Protein AF-A0A226ED89-F1 (afdb_monomer_lite)

pLDDT: mean 77.25, std 17.05, range [31.61, 92.38]

Structure (mmCIF, N/CA/C/O backbone):
data_AF-A0A226ED89-F1
#
_entry.id   AF-A0A226ED89-F1
#
loop_
_atom_site.group_PDB
_atom_site.id
_atom_site.type_symbol
_atom_site.label_atom_id
_atom_site.label_alt_id
_atom_site.label_comp_id
_atom_site.label_asym_id
_atom_site.label_entity_id
_atom_site.label_seq_id
_atom_site.pdbx_PDB_ins_code
_atom_site.Cartn_x
_atom_site.Cartn_y
_atom_site.Cartn_z
_atom_site.occupancy
_atom_site.B_iso_or_equiv
_atom_site.auth_seq_id
_atom_site.auth_comp_id
_atom_site.auth_asym_id
_atom_site.auth_atom_id
_atom_site.pdbx_PDB_model_num
ATOM 1 N N . MET A 1 1 ? -22.665 -5.737 -4.468 1.00 36.16 1 MET A N 1
ATOM 2 C CA . MET A 1 1 ? -22.745 -7.067 -3.813 1.00 36.16 1 MET A CA 1
ATOM 3 C C . MET A 1 1 ? -21.546 -8.006 -4.056 1.00 36.16 1 MET A C 1
ATOM 5 O O . MET A 1 1 ? -21.574 -9.107 -3.533 1.00 36.16 1 MET A O 1
ATOM 9 N N . LYS A 1 2 ? -20.470 -7.626 -4.778 1.00 42.25 2 LYS A N 1
ATOM 10 C CA . LYS A 1 2 ? -19.326 -8.540 -5.037 1.00 42.25 2 LYS A CA 1
ATOM 11 C C . LYS A 1 2 ? -18.119 -8.372 -4.089 1.00 42.25 2 LYS A C 1
ATOM 13 O O . LYS A 1 2 ? -17.394 -9.335 -3.891 1.00 42.25 2 LYS A O 1
ATOM 18 N N . ILE A 1 3 ? -17.932 -7.196 -3.479 1.00 47.44 3 ILE A N 1
ATOM 19 C CA . ILE A 1 3 ? -16.814 -6.908 -2.551 1.00 47.44 3 ILE A CA 1
ATOM 20 C C . ILE A 1 3 ? -17.118 -7.401 -1.126 1.00 47.44 3 ILE A C 1
ATOM 22 O O . ILE A 1 3 ? -16.250 -7.956 -0.465 1.00 47.44 3 ILE A O 1
ATOM 26 N N . LEU A 1 4 ? -18.383 -7.321 -0.701 1.00 44.03 4 LEU A N 1
ATOM 27 C CA . LEU A 1 4 ? -18.850 -7.744 0.628 1.00 44.03 4 LEU A CA 1
ATOM 28 C C . LEU A 1 4 ? -18.564 -9.230 0.926 1.00 44.03 4 LEU A C 1
ATOM 30 O O . LEU A 1 4 ? -18.101 -9.577 2.007 1.00 44.03 4 LEU A O 1
ATOM 34 N N . ALA A 1 5 ? -18.777 -10.109 -0.060 1.00 45.03 5 ALA A N 1
ATOM 35 C CA . ALA A 1 5 ? -18.456 -11.532 0.062 1.00 45.03 5 ALA A CA 1
ATOM 36 C C . ALA A 1 5 ? -16.939 -11.792 0.081 1.00 45.03 5 ALA A C 1
ATOM 38 O O . ALA A 1 5 ? -16.490 -12.755 0.700 1.00 45.03 5 ALA A O 1
ATOM 39 N N . LEU A 1 6 ? -16.152 -10.922 -0.568 1.00 47.91 6 LEU A N 1
ATOM 40 C CA . LEU A 1 6 ? -14.692 -10.985 -0.571 1.00 47.91 6 LEU A CA 1
ATOM 41 C C . LEU A 1 6 ? -14.144 -10.612 0.809 1.00 47.91 6 LEU A C 1
ATOM 43 O O . LEU A 1 6 ? -13.345 -11.359 1.348 1.00 47.91 6 LEU A O 1
ATOM 47 N N . LEU A 1 7 ? -14.629 -9.515 1.400 1.00 43.16 7 LEU A N 1
ATOM 48 C CA . LEU A 1 7 ? -14.239 -9.061 2.737 1.00 43.16 7 LEU A CA 1
ATOM 49 C C . LEU A 1 7 ? -14.565 -10.093 3.817 1.00 43.16 7 LEU A C 1
ATOM 51 O O . LEU A 1 7 ? -13.730 -10.306 4.689 1.00 43.16 7 LEU A O 1
ATOM 55 N N . LEU A 1 8 ? -15.720 -10.766 3.733 1.00 39.69 8 LEU A N 1
ATOM 56 C CA . LEU A 1 8 ? -16.132 -11.819 4.676 1.00 39.69 8 LEU A CA 1
ATOM 57 C C . LEU A 1 8 ? -15.290 -13.099 4.565 1.00 39.69 8 LEU A C 1
ATOM 59 O O . LEU A 1 8 ? -14.915 -13.679 5.579 1.00 39.69 8 LEU A O 1
ATOM 63 N N . SER A 1 9 ? -14.961 -13.539 3.347 1.00 42.97 9 SER A N 1
ATOM 64 C CA . SER A 1 9 ? -14.097 -14.718 3.151 1.00 42.97 9 SER A CA 1
ATOM 65 C C . SER A 1 9 ? -12.629 -14.426 3.469 1.00 42.97 9 SER A C 1
ATOM 67 O O . SER A 1 9 ? -11.914 -15.305 3.938 1.00 42.97 9 SER A O 1
ATOM 69 N N . ILE A 1 10 ? -12.213 -13.172 3.296 1.00 45.75 10 ILE A N 1
ATOM 70 C CA . ILE A 1 10 ? -10.940 -12.640 3.768 1.00 45.75 10 ILE A CA 1
ATOM 71 C C . ILE A 1 10 ? -10.953 -12.677 5.306 1.00 45.75 10 ILE A C 1
ATOM 73 O O . ILE A 1 10 ? -10.229 -13.470 5.897 1.00 45.75 10 ILE A O 1
ATOM 77 N N . THR A 1 11 ? -11.832 -11.939 5.986 1.00 41.12 11 THR A N 1
ATOM 78 C CA . THR A 1 11 ? -11.861 -11.884 7.467 1.00 41.12 11 THR A CA 1
ATOM 79 C C . THR A 1 11 ? -11.959 -13.251 8.155 1.00 41.12 11 THR A C 1
ATOM 81 O O . THR A 1 11 ? -11.302 -13.435 9.177 1.00 41.12 11 THR A O 1
ATOM 84 N N . LEU A 1 12 ? -12.686 -14.226 7.593 1.00 35.69 12 LEU A N 1
ATOM 85 C CA . LEU A 1 12 ? -12.766 -15.591 8.142 1.00 35.69 12 LEU A CA 1
ATOM 86 C C . LEU A 1 12 ? -11.496 -16.438 7.930 1.00 35.69 12 LEU A C 1
ATOM 88 O O . LEU A 1 12 ? -11.209 -17.294 8.763 1.00 35.69 12 LEU A O 1
ATOM 92 N N . ALA A 1 13 ? -10.718 -16.201 6.869 1.00 42.50 13 ALA A N 1
ATOM 93 C CA . ALA A 1 13 ? -9.420 -16.854 6.665 1.00 42.50 13 ALA A CA 1
ATOM 94 C C . ALA A 1 13 ? -8.288 -16.204 7.492 1.00 42.50 13 ALA A C 1
ATOM 96 O O . ALA A 1 13 ? -7.292 -16.852 7.795 1.00 42.50 13 ALA A O 1
ATOM 97 N N . PHE A 1 14 ? -8.449 -14.940 7.904 1.00 46.75 14 PHE A N 1
ATOM 98 C CA . PHE A 1 14 ? -7.408 -14.137 8.569 1.00 46.75 14 PHE A CA 1
ATOM 99 C C . PHE A 1 14 ? -7.430 -14.171 10.104 1.00 46.75 14 PHE A C 1
ATOM 101 O O . PHE A 1 14 ? -6.722 -13.393 10.739 1.00 46.75 14 PHE A O 1
ATOM 108 N N . GLY A 1 15 ? -8.193 -15.091 10.706 1.00 32.38 15 GLY A N 1
ATOM 109 C CA . GLY A 1 15 ? -8.096 -15.427 12.133 1.00 32.38 15 GLY A CA 1
ATOM 110 C C . GLY A 1 15 ? -6.835 -16.222 12.510 1.00 32.38 15 GLY A C 1
ATOM 111 O O . GLY A 1 15 ? -6.659 -16.556 13.679 1.00 32.38 15 GLY A O 1
ATOM 112 N N . GLN A 1 16 ? -5.961 -16.531 11.545 1.00 31.61 16 GLN A N 1
ATOM 113 C CA . GLN A 1 16 ? -4.644 -17.122 11.776 1.00 31.61 16 GLN A CA 1
ATOM 114 C C . GLN A 1 16 ? -3.551 -16.140 11.336 1.00 31.61 16 GLN A C 1
ATOM 116 O O . GLN A 1 16 ? -3.276 -15.958 10.152 1.00 31.61 16 GLN A O 1
ATOM 121 N N . ASP A 1 17 ? -2.951 -15.478 12.324 1.00 46.56 17 ASP A N 1
ATOM 122 C CA . ASP A 1 17 ? -1.686 -14.751 12.220 1.00 46.56 17 ASP A CA 1
ATOM 123 C C . ASP A 1 17 ? -0.638 -15.562 11.433 1.00 46.56 17 ASP A C 1
ATOM 125 O O . ASP A 1 17 ? -0.353 -16.684 11.846 1.00 46.56 17 ASP A O 1
ATOM 129 N N . THR A 1 18 ? -0.036 -15.010 10.356 1.00 42.94 18 THR A N 1
ATOM 130 C CA . THR A 1 18 ? 1.445 -14.976 10.141 1.00 42.94 18 THR A CA 1
ATOM 131 C C . THR A 1 18 ? 1.990 -14.434 8.800 1.00 42.94 18 THR A C 1
ATOM 133 O O . THR A 1 18 ? 3.191 -14.172 8.757 1.00 42.94 18 THR A O 1
ATOM 136 N N . GLU A 1 19 ? 1.220 -14.191 7.731 1.00 50.31 19 GLU A N 1
ATOM 137 C CA . GLU A 1 19 ? 1.866 -14.020 6.400 1.00 50.31 19 GLU A CA 1
ATOM 138 C C . GLU A 1 19 ? 2.252 -12.590 5.965 1.00 50.31 19 GLU A C 1
ATOM 140 O O . GLU A 1 19 ? 3.195 -12.420 5.195 1.00 50.31 19 GLU A O 1
ATOM 145 N N . TYR A 1 20 ? 1.626 -11.528 6.477 1.00 57.34 20 TYR A N 1
ATOM 146 C CA . TYR A 1 20 ? 1.922 -10.163 6.003 1.00 57.34 20 TYR A CA 1
ATOM 147 C C . TYR A 1 20 ? 3.025 -9.491 6.824 1.00 57.34 20 TYR A C 1
ATOM 149 O O . TYR A 1 20 ? 2.767 -8.611 7.649 1.00 57.34 20 TYR A O 1
ATOM 157 N N . GLN A 1 21 ? 4.267 -9.943 6.635 1.00 66.62 21 GLN A N 1
ATOM 158 C CA . GLN A 1 21 ? 5.421 -9.376 7.345 1.00 66.62 21 GLN A CA 1
ATOM 159 C C . GLN A 1 21 ? 6.131 -8.260 6.572 1.00 66.62 21 GLN A C 1
ATOM 161 O O . GLN A 1 21 ? 6.680 -7.365 7.207 1.00 66.62 21 GLN A O 1
ATOM 166 N N . SER A 1 22 ? 6.105 -8.295 5.236 1.00 80.38 22 SER A N 1
ATOM 167 C CA . SER A 1 22 ? 6.875 -7.393 4.369 1.00 80.38 22 SER A CA 1
ATOM 168 C C . SER A 1 22 ? 6.137 -7.146 3.051 1.00 80.38 22 SER A C 1
ATOM 170 O O . SER A 1 22 ? 5.624 -8.082 2.432 1.00 80.38 22 SER A O 1
ATOM 172 N N . LEU A 1 23 ? 6.099 -5.891 2.608 1.00 83.50 23 LEU A N 1
ATOM 173 C CA . LEU A 1 23 ? 5.546 -5.488 1.316 1.00 83.50 23 LEU A CA 1
ATOM 174 C C . LEU A 1 23 ? 6.344 -6.080 0.149 1.00 83.50 23 LEU A C 1
ATOM 176 O O . LEU A 1 23 ? 5.753 -6.496 -0.847 1.00 83.50 23 LEU A O 1
ATOM 180 N N . ALA A 1 24 ? 7.668 -6.165 0.277 1.00 85.12 24 ALA A N 1
ATOM 181 C CA . ALA A 1 24 ? 8.554 -6.744 -0.726 1.00 85.12 24 ALA A CA 1
ATOM 182 C C . ALA A 1 24 ? 8.302 -8.239 -0.926 1.00 85.12 24 ALA A C 1
ATOM 184 O O . ALA A 1 24 ? 8.179 -8.692 -2.065 1.00 85.12 24 ALA A O 1
ATOM 185 N N . ALA A 1 25 ? 8.181 -8.997 0.169 1.00 84.31 25 ALA A N 1
ATOM 186 C CA . ALA A 1 25 ? 7.840 -10.417 0.108 1.00 84.31 25 ALA A CA 1
ATOM 187 C C . ALA A 1 25 ? 6.497 -10.617 -0.606 1.00 84.31 25 ALA A C 1
ATOM 189 O O . ALA A 1 25 ? 6.417 -11.349 -1.587 1.00 84.31 25 ALA A O 1
ATOM 190 N N . CYS A 1 26 ? 5.483 -9.849 -0.209 1.00 83.19 26 CYS A N 1
ATOM 191 C CA . CYS A 1 26 ? 4.159 -9.958 -0.810 1.00 83.19 26 CYS A CA 1
ATOM 192 C C . CYS A 1 26 ? 4.140 -9.529 -2.285 1.00 83.19 26 CYS A C 1
ATOM 194 O O . CYS A 1 26 ? 3.424 -10.118 -3.089 1.00 83.19 26 CYS A O 1
ATOM 196 N N . THR A 1 27 ? 4.935 -8.526 -2.666 1.00 86.88 27 THR A N 1
ATOM 197 C CA . THR A 1 27 ? 5.083 -8.108 -4.069 1.00 86.88 27 THR A CA 1
ATOM 198 C C . THR A 1 27 ? 5.721 -9.218 -4.903 1.00 86.88 27 THR A C 1
ATOM 200 O O . THR A 1 27 ? 5.246 -9.503 -6.001 1.00 86.88 27 THR A O 1
ATOM 203 N N . ARG A 1 28 ? 6.752 -9.889 -4.374 1.00 86.31 28 ARG A N 1
ATOM 204 C CA . ARG A 1 28 ? 7.384 -11.044 -5.026 1.00 86.31 28 ARG A CA 1
ATOM 205 C C . ARG A 1 28 ? 6.396 -12.194 -5.222 1.00 86.31 28 ARG A C 1
ATOM 207 O O . ARG A 1 28 ? 6.366 -12.780 -6.301 1.00 86.31 28 ARG A O 1
ATOM 214 N N . ASP A 1 29 ? 5.562 -12.472 -4.225 1.00 88.00 29 ASP A N 1
ATOM 215 C CA . ASP A 1 29 ? 4.554 -13.531 -4.316 1.00 88.00 29 ASP A CA 1
ATOM 216 C C . ASP A 1 29 ? 3.502 -13.226 -5.390 1.00 88.00 29 ASP A C 1
ATOM 218 O O . ASP A 1 29 ? 3.130 -14.111 -6.158 1.00 88.00 29 ASP A O 1
ATOM 222 N N . LEU A 1 30 ? 3.070 -11.964 -5.512 1.00 85.62 30 LEU A N 1
ATOM 223 C CA . LEU A 1 30 ? 2.160 -11.540 -6.584 1.00 85.62 30 LEU A CA 1
ATOM 224 C C . LEU A 1 30 ? 2.772 -11.756 -7.973 1.00 85.62 30 LEU A C 1
ATOM 226 O O . LEU A 1 30 ? 2.079 -12.233 -8.870 1.00 85.62 30 LEU A O 1
ATOM 230 N N . VAL A 1 31 ? 4.067 -11.469 -8.140 1.00 89.25 31 VAL A N 1
ATOM 231 C CA . VAL A 1 31 ? 4.786 -11.749 -9.394 1.00 89.25 31 VAL A CA 1
ATOM 232 C C . VAL A 1 31 ? 4.837 -13.249 -9.678 1.00 89.25 31 VAL A C 1
ATOM 234 O O . VAL A 1 31 ? 4.645 -13.649 -10.824 1.00 89.25 31 VAL A O 1
ATOM 237 N N . GLY A 1 32 ? 5.052 -14.085 -8.660 1.00 89.38 32 GLY A N 1
ATOM 238 C CA . GLY A 1 32 ? 5.022 -15.542 -8.810 1.00 89.38 32 GLY A CA 1
ATOM 239 C C . GLY A 1 32 ? 3.640 -16.090 -9.187 1.00 89.38 32 GLY A C 1
ATOM 240 O O . GLY A 1 32 ? 3.550 -17.019 -9.985 1.00 89.38 32 GLY A O 1
ATOM 241 N N . GLU A 1 33 ? 2.569 -15.507 -8.642 1.00 89.38 33 GLU A N 1
ATOM 242 C CA . GLU A 1 33 ? 1.184 -15.959 -8.841 1.00 89.38 33 GLU A CA 1
ATOM 243 C C . GLU A 1 33 ? 0.584 -15.480 -10.176 1.00 89.38 33 GLU A C 1
ATOM 245 O O . GLU A 1 33 ? -0.070 -16.258 -10.869 1.00 89.38 33 GLU A O 1
ATOM 250 N N . TYR A 1 34 ? 0.810 -14.215 -10.548 1.00 88.12 34 TYR A N 1
ATOM 251 C CA . TYR A 1 34 ? 0.162 -13.568 -11.701 1.00 88.12 34 TYR A CA 1
ATOM 252 C C . TYR A 1 34 ? 1.122 -13.245 -12.854 1.00 88.12 34 TYR A C 1
ATOM 254 O O . TYR A 1 34 ? 0.687 -12.833 -13.926 1.00 88.12 34 TYR A O 1
ATOM 262 N N . GLY A 1 35 ? 2.429 -13.428 -12.666 1.00 91.38 35 GLY A N 1
ATOM 263 C CA . GLY A 1 35 ? 3.446 -13.042 -13.638 1.00 91.38 35 GLY A CA 1
ATOM 264 C C . GLY A 1 35 ? 3.798 -11.553 -13.587 1.00 91.38 35 GLY A C 1
ATOM 265 O O . GLY A 1 35 ? 3.049 -10.703 -13.096 1.00 91.38 35 GLY A O 1
ATOM 266 N N . GLU A 1 36 ? 4.976 -11.223 -14.117 1.00 92.12 36 GLU A N 1
ATOM 267 C CA . GLU A 1 36 ? 5.554 -9.878 -14.028 1.00 92.12 36 GLU A CA 1
ATOM 268 C C . GLU A 1 36 ? 4.714 -8.822 -14.757 1.00 92.12 36 GLU A C 1
ATOM 270 O O . GLU A 1 36 ? 4.430 -7.760 -14.204 1.00 92.12 36 GLU A O 1
ATOM 275 N N . ARG A 1 37 ? 4.269 -9.137 -15.980 1.00 92.00 37 ARG A N 1
ATOM 276 C CA . ARG A 1 37 ? 3.513 -8.222 -16.847 1.00 92.00 37 ARG A CA 1
ATOM 277 C C . ARG A 1 37 ? 2.190 -7.778 -16.222 1.00 92.00 37 ARG A C 1
ATOM 279 O O . ARG A 1 37 ? 1.861 -6.594 -16.250 1.00 92.00 37 ARG A O 1
ATOM 286 N N . ASP A 1 38 ? 1.422 -8.720 -15.691 1.00 92.38 38 ASP A N 1
ATOM 287 C CA . ASP A 1 38 ? 0.117 -8.407 -15.110 1.00 92.38 38 ASP A CA 1
ATOM 288 C C . ASP A 1 38 ? 0.285 -7.717 -13.755 1.00 92.38 38 ASP A C 1
ATOM 290 O O . ASP A 1 38 ? -0.470 -6.798 -13.430 1.00 92.38 38 ASP A O 1
ATOM 294 N N . SER A 1 39 ? 1.339 -8.073 -13.013 1.00 90.81 39 SER A N 1
ATOM 295 C CA . SER A 1 39 ? 1.693 -7.401 -11.765 1.00 90.81 39 SER A CA 1
ATOM 296 C C . SER A 1 39 ? 2.061 -5.940 -11.964 1.00 90.81 39 SER A C 1
ATOM 298 O O . SER A 1 39 ? 1.458 -5.083 -11.314 1.00 90.81 39 SER A O 1
ATOM 300 N N . ILE A 1 40 ? 2.971 -5.623 -12.893 1.00 92.12 40 ILE A N 1
ATOM 301 C CA . ILE A 1 40 ? 3.369 -4.226 -13.121 1.00 92.12 40 ILE A CA 1
ATOM 302 C C . ILE A 1 40 ? 2.182 -3.382 -13.565 1.00 92.12 40 ILE A C 1
ATOM 304 O O . ILE A 1 40 ? 2.011 -2.261 -13.086 1.00 92.12 40 ILE A O 1
ATOM 308 N N . LYS A 1 41 ? 1.296 -3.954 -14.387 1.00 91.94 41 LYS A N 1
ATOM 309 C CA . LYS A 1 41 ? 0.073 -3.284 -14.819 1.00 91.94 41 LYS A CA 1
ATOM 310 C C . LYS A 1 41 ? -0.805 -2.895 -13.629 1.00 91.94 41 LYS A C 1
ATOM 312 O O . LYS A 1 41 ? -1.291 -1.769 -13.574 1.00 91.94 41 LYS A O 1
ATOM 317 N N . VAL A 1 42 ? -0.997 -3.788 -12.653 1.00 90.44 42 VAL A N 1
ATOM 318 C CA . VAL A 1 42 ? -1.782 -3.473 -11.446 1.00 90.44 42 VAL A CA 1
ATOM 319 C C . VAL A 1 42 ? -1.134 -2.362 -10.625 1.00 90.44 42 VAL A C 1
ATOM 321 O O . VAL A 1 42 ? -1.843 -1.470 -10.164 1.00 90.44 42 VAL A O 1
ATOM 324 N N . PHE A 1 43 ? 0.188 -2.358 -10.466 1.00 90.06 43 PHE A N 1
ATOM 325 C CA . PHE A 1 43 ? 0.865 -1.284 -9.737 1.00 90.06 43 PHE A CA 1
ATOM 326 C C . PHE A 1 43 ? 0.788 0.066 -10.469 1.00 90.06 43 PHE A C 1
ATOM 328 O O . PHE A 1 43 ? 0.532 1.082 -9.825 1.00 90.06 43 PHE A O 1
ATOM 335 N N . GLN A 1 44 ? 0.931 0.086 -11.797 1.00 90.44 44 GLN A N 1
ATOM 336 C CA . GLN A 1 44 ? 0.897 1.308 -12.613 1.00 90.44 44 GLN A CA 1
ATOM 337 C C . GLN A 1 44 ? -0.515 1.887 -12.784 1.00 90.44 44 GLN A C 1
ATOM 339 O O . GLN A 1 44 ? -0.731 3.087 -12.621 1.00 90.44 44 GLN A O 1
ATOM 344 N N . GLU A 1 45 ? -1.497 1.046 -13.102 1.00 90.69 45 GLU A N 1
ATOM 345 C CA . GLU A 1 45 ? -2.846 1.479 -13.487 1.00 90.69 45 GLU A CA 1
ATOM 346 C C . GLU A 1 45 ? -3.875 1.296 -12.355 1.00 90.69 45 GLU A C 1
ATOM 348 O O . GLU A 1 45 ? -4.994 1.813 -12.419 1.00 90.69 45 GLU A O 1
ATOM 353 N N . GLY A 1 46 ? -3.531 0.546 -11.304 1.00 85.25 46 GLY A N 1
ATOM 354 C CA . GLY A 1 46 ? -4.470 0.133 -10.261 1.00 85.25 46 GLY A CA 1
ATOM 355 C C . GLY A 1 46 ? -4.885 1.244 -9.303 1.00 85.25 46 GLY A C 1
ATOM 356 O O . GLY A 1 46 ? -5.898 1.086 -8.616 1.00 85.25 46 GLY A O 1
ATOM 357 N N . LYS A 1 47 ? -4.151 2.367 -9.280 1.00 88.31 47 LYS A N 1
ATOM 358 C CA . LYS A 1 47 ? -4.394 3.523 -8.398 1.00 88.31 47 LYS A CA 1
ATOM 359 C C . LYS A 1 47 ? -4.552 3.105 -6.932 1.00 88.31 47 LYS A C 1
ATOM 361 O O . LYS A 1 47 ? -5.548 3.421 -6.282 1.00 88.31 47 LYS A O 1
ATOM 366 N N . ILE A 1 48 ? -3.594 2.318 -6.443 1.00 90.44 48 ILE A N 1
ATOM 367 C CA . ILE A 1 48 ? -3.673 1.636 -5.145 1.00 90.44 48 ILE A CA 1
ATOM 368 C C . ILE A 1 48 ? -3.927 2.638 -4.016 1.00 90.44 48 ILE A C 1
ATOM 370 O O . ILE A 1 48 ? -4.851 2.433 -3.234 1.00 90.44 48 ILE A O 1
ATOM 374 N N . GLU A 1 49 ? -3.173 3.740 -3.967 1.00 90.56 49 GLU A N 1
ATOM 375 C CA . GLU A 1 49 ? -3.324 4.754 -2.918 1.00 90.56 49 GLU A CA 1
ATOM 376 C C . GLU A 1 49 ? -4.726 5.386 -2.888 1.00 90.56 49 GLU A C 1
ATOM 378 O O . GLU A 1 49 ? -5.317 5.515 -1.816 1.00 90.56 49 GLU A O 1
ATOM 383 N N . GLU A 1 50 ? -5.296 5.722 -4.052 1.00 91.00 50 GLU A N 1
ATOM 384 C CA . GLU A 1 50 ? -6.635 6.327 -4.152 1.00 91.00 50 GLU A CA 1
ATOM 385 C C . GLU A 1 50 ? -7.734 5.405 -3.595 1.00 91.00 50 GLU A C 1
ATOM 387 O O . GLU A 1 50 ? -8.790 5.874 -3.174 1.00 91.00 50 GLU A O 1
ATOM 392 N N . ARG A 1 51 ? -7.490 4.089 -3.567 1.00 89.31 51 A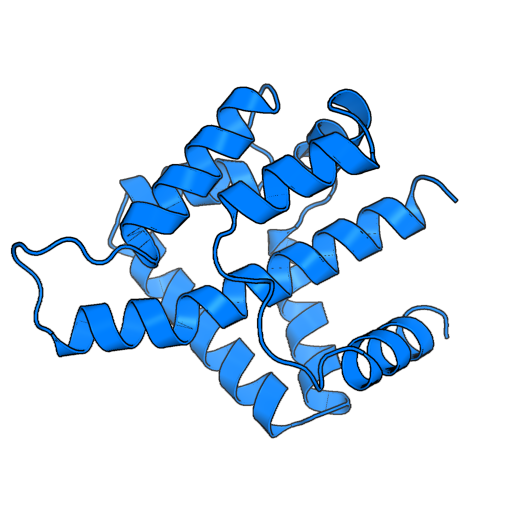RG A N 1
ATOM 393 C CA . ARG A 1 51 ? -8.437 3.081 -3.071 1.00 89.31 51 ARG A CA 1
ATOM 394 C C . ARG A 1 51 ? -8.327 2.826 -1.568 1.00 89.31 51 ARG A C 1
ATOM 396 O O . ARG A 1 51 ? -9.246 2.233 -1.003 1.00 89.31 51 ARG A O 1
ATOM 403 N N . ILE A 1 52 ? -7.245 3.264 -0.915 1.00 90.19 52 ILE A N 1
ATOM 404 C CA . ILE A 1 52 ? -7.021 3.031 0.521 1.00 90.19 52 ILE A CA 1
ATOM 405 C C . ILE A 1 52 ? -8.141 3.639 1.386 1.00 90.19 52 ILE A C 1
ATOM 407 O O . ILE A 1 52 ? -8.660 2.912 2.234 1.00 90.19 52 ILE A O 1
ATOM 411 N N . PRO A 1 53 ? -8.590 4.897 1.184 1.00 91.75 53 PRO A N 1
ATOM 412 C CA . PRO A 1 53 ? -9.672 5.469 1.989 1.00 91.75 53 PRO A CA 1
ATOM 413 C C . PRO A 1 53 ? -10.982 4.680 1.892 1.00 91.75 53 PRO A C 1
ATOM 415 O O . PRO A 1 53 ? -11.576 4.361 2.917 1.00 91.75 53 PRO A O 1
ATOM 418 N N . SER A 1 54 ? -11.396 4.289 0.682 1.00 89.62 54 SER A N 1
ATOM 419 C CA . SER A 1 54 ? -12.613 3.488 0.498 1.00 89.62 54 SER A CA 1
ATOM 420 C C . SER A 1 54 ? -12.512 2.119 1.171 1.00 89.62 54 SER A C 1
ATOM 422 O O . SER A 1 54 ? -13.476 1.668 1.780 1.00 89.62 54 SER A O 1
ATOM 424 N N . TYR A 1 55 ? -11.341 1.478 1.119 1.00 88.25 55 TYR A N 1
ATOM 425 C CA . TYR A 1 55 ? -11.103 0.227 1.838 1.00 88.25 55 TYR A CA 1
ATOM 426 C C . TYR A 1 55 ? -11.201 0.404 3.365 1.00 88.25 55 TYR A C 1
ATOM 428 O O . TYR A 1 55 ? -11.791 -0.430 4.049 1.00 88.25 55 TYR A O 1
ATOM 436 N N . ILE A 1 56 ? -10.660 1.498 3.907 1.00 87.44 56 ILE A N 1
ATOM 437 C CA . ILE A 1 56 ? -10.752 1.821 5.340 1.00 87.44 56 ILE A CA 1
ATOM 438 C C . ILE A 1 56 ? -12.209 2.049 5.763 1.00 87.44 56 ILE A C 1
ATOM 440 O O . ILE A 1 56 ? -12.615 1.557 6.817 1.00 87.44 56 ILE A O 1
ATOM 444 N N . ASP A 1 57 ? -13.001 2.748 4.949 1.00 89.31 57 ASP A N 1
ATOM 445 C CA . ASP A 1 57 ? -14.427 2.953 5.220 1.00 89.31 57 ASP A CA 1
ATOM 446 C C . ASP A 1 57 ? -15.186 1.615 5.228 1.00 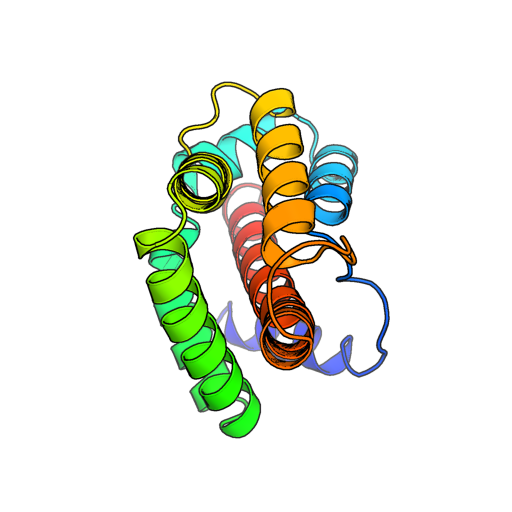89.31 57 ASP A C 1
ATOM 448 O O . ASP A 1 57 ? -15.961 1.342 6.145 1.00 89.31 57 ASP A O 1
ATOM 452 N N . GLU A 1 58 ? -14.924 0.733 4.259 1.00 85.38 58 GLU A N 1
ATOM 453 C CA . GLU A 1 58 ? -15.508 -0.616 4.224 1.00 85.38 58 GLU A CA 1
ATOM 454 C C . GLU A 1 58 ? -15.124 -1.460 5.450 1.00 85.38 58 GLU A C 1
ATOM 456 O O . GLU A 1 58 ? -15.984 -2.138 6.033 1.00 85.38 58 GLU A O 1
ATOM 461 N N . LEU A 1 59 ? -13.856 -1.394 5.876 1.00 82.81 59 LEU A N 1
ATOM 462 C CA . LEU A 1 59 ? -13.407 -2.017 7.120 1.00 82.81 59 LEU A CA 1
ATOM 463 C C . LEU A 1 59 ? -14.179 -1.465 8.313 1.00 82.81 59 LEU A C 1
ATOM 465 O O . LEU A 1 59 ? -14.658 -2.255 9.113 1.00 82.81 59 LEU A O 1
ATOM 469 N N . TYR A 1 60 ? -14.355 -0.148 8.416 1.00 84.06 60 TYR A N 1
ATOM 470 C CA . TYR A 1 60 ? -15.085 0.475 9.521 1.00 84.06 60 TYR A CA 1
ATOM 471 C C . TYR A 1 60 ? -16.531 -0.029 9.624 1.00 84.06 60 TYR A C 1
ATOM 473 O O . TYR A 1 60 ? -17.002 -0.327 10.723 1.00 84.06 60 TYR A O 1
ATOM 481 N N . TYR A 1 61 ? -17.226 -0.175 8.492 1.00 86.62 61 TYR A N 1
ATOM 482 C CA . TYR A 1 61 ? -18.594 -0.707 8.472 1.00 86.62 61 TYR A CA 1
ATOM 483 C C . TYR A 1 61 ? -18.678 -2.187 8.867 1.00 86.62 61 TYR A C 1
ATOM 485 O O . TYR A 1 61 ? -19.707 -2.619 9.384 1.00 86.62 61 TYR A O 1
ATOM 493 N N . THR A 1 62 ? -17.617 -2.961 8.631 1.00 84.12 62 THR A N 1
ATOM 494 C CA . THR A 1 62 ? -17.584 -4.406 8.916 1.00 84.12 62 THR A CA 1
ATOM 495 C C . THR A 1 62 ? -17.048 -4.702 10.321 1.00 84.12 62 THR A C 1
ATOM 497 O O . THR A 1 62 ? -17.574 -5.552 11.035 1.00 84.12 62 THR A O 1
ATOM 500 N N . ASN A 1 63 ? -16.002 -3.987 10.725 1.00 83.56 63 ASN A N 1
ATOM 501 C CA . ASN A 1 63 ? -15.308 -4.069 12.000 1.00 83.56 63 ASN A CA 1
ATOM 502 C C . ASN A 1 63 ? -14.792 -2.672 12.376 1.00 83.56 63 ASN A C 1
ATOM 504 O O . ASN A 1 63 ? -13.710 -2.245 11.965 1.00 83.56 63 ASN A O 1
ATOM 508 N N . LYS A 1 64 ? -15.572 -1.972 13.204 1.00 84.25 64 LYS A N 1
ATOM 509 C CA . LYS A 1 64 ? -15.289 -0.594 13.619 1.00 84.25 64 LYS A CA 1
ATOM 510 C C . LYS A 1 64 ? -13.875 -0.416 14.180 1.00 84.25 64 LYS A C 1
ATOM 512 O O . LYS A 1 64 ? -13.184 0.513 13.776 1.00 84.25 64 LYS A O 1
ATOM 517 N N . THR A 1 65 ? -13.439 -1.303 15.074 1.00 84.19 65 THR A N 1
ATOM 518 C CA . THR A 1 65 ? -12.118 -1.209 15.714 1.00 84.19 65 THR A CA 1
ATOM 519 C C . THR A 1 65 ? -10.992 -1.349 14.692 1.00 84.19 65 THR A C 1
ATOM 521 O O . THR A 1 65 ? -10.087 -0.520 14.663 1.00 84.19 65 THR A O 1
ATOM 524 N N . GLU A 1 66 ? -11.060 -2.346 13.805 1.00 81.50 66 GLU A N 1
ATOM 525 C CA . GLU A 1 66 ? -10.039 -2.531 12.764 1.00 81.50 66 GLU A CA 1
ATOM 526 C C . GLU A 1 66 ? -10.019 -1.357 11.770 1.00 81.50 66 GLU A C 1
ATOM 528 O O . GLU A 1 66 ? -8.940 -0.914 11.365 1.00 81.50 66 GLU A O 1
ATOM 533 N N . GLY A 1 67 ? -11.190 -0.809 11.427 1.00 83.31 67 GLY A N 1
ATOM 534 C CA . GLY A 1 67 ? -11.310 0.394 10.603 1.00 83.31 67 GLY A CA 1
ATOM 535 C C . GLY A 1 67 ? -10.679 1.631 11.252 1.00 83.31 67 GLY A C 1
ATOM 536 O O . GLY A 1 67 ? -9.893 2.322 10.605 1.00 83.31 67 GLY A O 1
ATOM 537 N N . GLU A 1 68 ? -10.958 1.894 12.533 1.00 88.25 68 GLU A N 1
ATOM 538 C CA . GLU A 1 68 ? -10.371 3.020 13.281 1.00 88.25 68 GLU A CA 1
ATOM 539 C C . GLU A 1 68 ? -8.848 2.897 13.396 1.00 88.25 68 GLU A C 1
ATOM 541 O O . GLU A 1 68 ? -8.127 3.854 13.107 1.00 88.25 68 GLU A O 1
ATOM 546 N N . GLU A 1 69 ? -8.345 1.708 13.732 1.00 85.12 69 GLU A N 1
ATOM 547 C CA . GLU A 1 69 ? -6.906 1.455 13.826 1.00 85.12 69 GLU A CA 1
ATOM 548 C C . GLU A 1 69 ? -6.198 1.604 12.473 1.00 85.12 69 GLU A C 1
ATOM 550 O O . GLU A 1 69 ? -5.092 2.141 12.410 1.00 85.12 69 GLU A O 1
ATOM 555 N N . THR A 1 70 ? -6.819 1.146 11.381 1.00 84.75 70 THR A N 1
ATOM 556 C CA . THR A 1 70 ? -6.245 1.267 10.029 1.00 84.75 70 THR A CA 1
ATOM 557 C C . THR A 1 70 ? -6.287 2.714 9.539 1.00 84.75 70 THR A C 1
ATOM 559 O O . THR A 1 70 ? -5.322 3.186 8.939 1.00 84.75 70 THR A O 1
ATOM 562 N N . LYS A 1 71 ? -7.359 3.455 9.849 1.00 89.19 71 LYS A N 1
ATOM 563 C CA . LYS A 1 71 ? -7.457 4.895 9.577 1.00 89.19 71 LYS A CA 1
ATOM 564 C C . LYS A 1 71 ? -6.362 5.676 10.290 1.00 89.19 71 LYS A C 1
ATOM 566 O O . LYS A 1 71 ? -5.710 6.512 9.664 1.00 89.19 71 LYS A O 1
ATOM 571 N N . GLN A 1 72 ? -6.157 5.391 11.578 1.00 88.06 72 GLN A N 1
ATOM 572 C CA . GLN A 1 72 ? -5.080 5.992 12.353 1.00 88.06 72 GLN A CA 1
ATOM 573 C C . GLN A 1 72 ? -3.728 5.678 11.710 1.00 88.06 72 GLN A C 1
ATOM 575 O O . GLN A 1 72 ? -3.021 6.617 11.360 1.00 88.06 72 GLN A O 1
ATOM 580 N N . ALA A 1 73 ? -3.432 4.395 11.461 1.00 86.44 73 ALA A N 1
ATOM 581 C CA . ALA A 1 73 ? -2.190 3.943 10.828 1.00 86.44 73 ALA A CA 1
ATOM 582 C C . ALA A 1 73 ? -1.909 4.657 9.496 1.00 86.44 73 ALA A C 1
ATOM 584 O O . ALA A 1 73 ? -0.775 5.032 9.209 1.00 86.44 73 ALA A O 1
ATOM 585 N N . TYR A 1 74 ? -2.943 4.854 8.674 1.00 89.94 74 TYR A N 1
ATOM 586 C CA . TYR A 1 74 ? -2.793 5.493 7.371 1.00 89.94 74 TYR A CA 1
ATOM 587 C C . TYR A 1 74 ? -2.541 6.997 7.481 1.00 89.94 74 TYR A C 1
ATOM 589 O O . TYR A 1 74 ? -1.656 7.516 6.806 1.00 89.94 74 TYR A O 1
ATOM 597 N N . SER A 1 75 ? -3.261 7.704 8.358 1.00 90.00 75 SER A N 1
ATOM 598 C CA . SER A 1 75 ? -2.986 9.124 8.628 1.00 90.00 75 SER A CA 1
ATOM 599 C C . SER A 1 75 ? -1.559 9.330 9.137 1.00 90.00 75 SER A C 1
ATOM 601 O O . SER A 1 75 ? -0.882 10.288 8.776 1.00 90.00 75 SER A O 1
ATOM 603 N N . GLU A 1 76 ? -1.125 8.419 9.990 1.00 85.94 76 GLU A N 1
ATOM 604 C CA . GLU A 1 76 ? 0.195 8.369 10.588 1.00 85.94 76 GLU A CA 1
ATOM 605 C C . GLU A 1 76 ? 1.296 8.133 9.540 1.00 85.94 76 GLU A C 1
ATOM 607 O O . GLU A 1 76 ? 2.260 8.895 9.483 1.00 85.94 76 GLU A O 1
ATOM 612 N N . LEU A 1 77 ? 1.098 7.181 8.623 1.00 87.25 77 LEU A N 1
ATOM 613 C CA . LEU A 1 77 ? 1.963 6.983 7.457 1.00 87.25 77 LEU A CA 1
ATOM 614 C C . LEU A 1 77 ? 2.096 8.257 6.607 1.00 87.25 77 LEU A C 1
ATOM 616 O O . LEU A 1 77 ? 3.203 8.622 6.226 1.00 87.25 77 LEU A O 1
ATOM 620 N N . GLN A 1 78 ? 0.992 8.945 6.300 1.00 89.38 78 GLN A N 1
ATOM 621 C CA . GLN A 1 78 ? 1.026 10.151 5.457 1.00 89.38 78 GLN A CA 1
ATOM 622 C C . GLN A 1 78 ? 1.872 11.277 6.078 1.00 89.38 78 GLN A C 1
ATOM 624 O O . GLN A 1 78 ? 2.575 11.998 5.361 1.00 89.38 78 GLN A O 1
ATOM 629 N N . ASN A 1 79 ? 1.861 11.395 7.408 1.00 85.94 79 ASN A N 1
ATOM 630 C CA . ASN A 1 79 ? 2.733 12.327 8.121 1.00 85.94 79 ASN A CA 1
ATOM 631 C C . ASN A 1 79 ? 4.210 11.940 7.952 1.00 85.94 79 ASN A C 1
ATOM 633 O O . ASN A 1 79 ? 5.021 12.786 7.578 1.00 85.94 79 ASN A O 1
ATOM 637 N N . GLU A 1 80 ? 4.552 10.662 8.130 1.00 82.12 80 GLU A N 1
ATOM 638 C CA . GLU A 1 80 ? 5.928 10.178 7.953 1.00 82.12 80 GLU A CA 1
ATOM 639 C C . GLU A 1 80 ? 6.434 10.360 6.519 1.00 82.12 80 GLU A C 1
ATOM 641 O O . GLU A 1 80 ? 7.547 10.838 6.305 1.00 82.12 80 GLU A O 1
ATOM 646 N N . LEU A 1 81 ? 5.600 10.085 5.514 1.00 86.94 81 LEU A N 1
ATOM 647 C CA . LEU A 1 81 ? 5.943 10.329 4.108 1.00 86.94 81 LEU A CA 1
ATOM 648 C C . LEU A 1 81 ? 6.145 11.823 3.802 1.00 86.94 81 LEU A C 1
ATOM 650 O O . LEU A 1 81 ? 6.836 12.175 2.847 1.00 86.94 81 LEU A O 1
ATOM 654 N N . THR A 1 82 ? 5.575 12.726 4.600 1.00 85.50 82 THR A N 1
ATOM 655 C CA . THR A 1 82 ? 5.840 14.167 4.467 1.00 85.50 82 THR A CA 1
ATOM 656 C C . THR A 1 82 ? 7.226 14.531 5.006 1.00 85.50 82 THR A C 1
ATOM 658 O O . THR A 1 82 ? 7.889 15.417 4.464 1.00 85.50 82 THR A O 1
ATOM 661 N N . MET A 1 83 ? 7.685 13.833 6.047 1.00 81.94 83 MET A N 1
ATOM 662 C CA . MET A 1 83 ? 8.952 14.110 6.730 1.00 81.94 83 MET A CA 1
ATOM 663 C C . MET A 1 83 ? 10.140 13.348 6.125 1.00 81.94 83 MET A C 1
ATOM 665 O O . MET A 1 83 ? 11.264 13.853 6.135 1.00 81.94 83 MET A O 1
ATOM 669 N N . ASN A 1 84 ? 9.903 12.171 5.543 1.00 82.88 84 ASN A N 1
ATOM 670 C CA . ASN A 1 84 ? 10.924 11.312 4.955 1.00 82.88 84 ASN A CA 1
ATOM 671 C C . ASN A 1 84 ? 10.800 11.274 3.423 1.00 82.88 84 ASN A C 1
ATOM 673 O O . ASN A 1 84 ? 10.000 10.531 2.849 1.00 82.88 84 ASN A O 1
ATOM 677 N N . LYS A 1 85 ? 11.647 12.064 2.748 1.00 87.19 85 LYS A N 1
ATOM 678 C CA . LYS A 1 85 ? 11.688 12.141 1.276 1.00 87.19 85 LYS A CA 1
ATOM 679 C C . LYS A 1 85 ? 11.966 10.791 0.619 1.00 87.19 85 LYS A C 1
ATOM 681 O O . LYS A 1 85 ? 11.462 10.544 -0.475 1.00 87.19 85 LYS A O 1
ATOM 686 N N . GLU A 1 86 ? 12.762 9.944 1.261 1.00 87.12 86 GLU A N 1
ATOM 687 C CA . GLU A 1 86 ? 13.133 8.645 0.717 1.00 87.12 86 GLU A CA 1
ATOM 688 C C . GLU A 1 86 ? 11.962 7.662 0.773 1.00 87.12 86 GLU A C 1
ATOM 690 O O . GLU A 1 86 ? 11.590 7.084 -0.250 1.00 87.12 86 GLU A O 1
ATOM 695 N N . ALA A 1 87 ? 11.310 7.561 1.934 1.00 86.75 87 ALA A N 1
ATOM 696 C CA . ALA A 1 87 ? 10.105 6.753 2.092 1.00 86.75 87 ALA A CA 1
ATOM 697 C C . ALA A 1 87 ? 8.995 7.240 1.149 1.00 86.75 87 ALA A C 1
ATOM 699 O O . ALA A 1 87 ? 8.323 6.436 0.509 1.00 86.75 87 ALA A O 1
ATOM 700 N N . LYS A 1 88 ? 8.854 8.560 0.972 1.00 90.81 88 LYS A N 1
ATOM 701 C CA . LYS A 1 88 ? 7.916 9.136 0.002 1.00 90.81 88 LYS A CA 1
ATOM 702 C C . LYS A 1 88 ? 8.210 8.718 -1.436 1.00 90.81 88 LYS A C 1
ATOM 704 O O . LYS A 1 88 ? 7.280 8.420 -2.181 1.00 90.81 88 LYS A O 1
ATOM 709 N N . ALA A 1 89 ? 9.476 8.728 -1.847 1.00 90.69 89 ALA A N 1
ATOM 710 C CA . ALA A 1 89 ? 9.857 8.327 -3.197 1.00 90.69 89 ALA A CA 1
ATOM 711 C C . ALA A 1 89 ? 9.525 6.849 -3.449 1.00 90.69 89 ALA A C 1
ATOM 713 O O . ALA A 1 89 ? 8.949 6.517 -4.483 1.00 90.69 89 ALA A O 1
ATOM 714 N N . ALA A 1 90 ? 9.812 5.983 -2.477 1.00 90.69 90 ALA A N 1
ATOM 715 C CA . ALA A 1 90 ? 9.476 4.568 -2.558 1.00 90.69 90 ALA A CA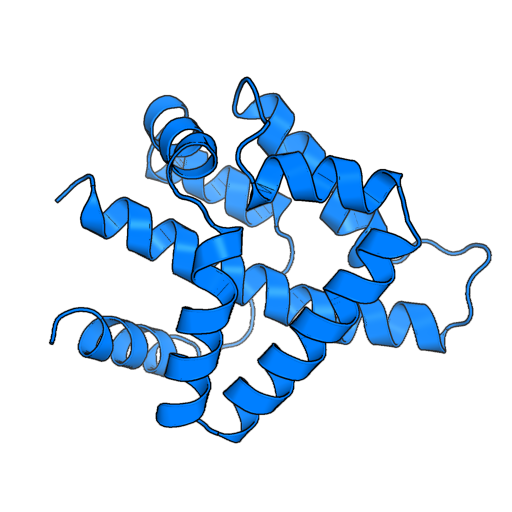 1
ATOM 716 C C . ALA A 1 90 ? 7.948 4.328 -2.539 1.00 90.69 90 ALA A C 1
ATOM 718 O O . ALA A 1 90 ? 7.427 3.539 -3.327 1.00 90.69 90 ALA A O 1
ATOM 719 N N . TRP A 1 91 ? 7.197 5.077 -1.724 1.00 91.88 91 TRP A N 1
ATOM 720 C CA . TRP A 1 91 ? 5.729 5.043 -1.705 1.00 91.88 91 TRP A CA 1
ATOM 721 C C . TRP A 1 91 ? 5.103 5.473 -3.031 1.00 91.88 91 TRP A C 1
ATOM 723 O O . TRP A 1 91 ? 4.183 4.822 -3.523 1.00 91.88 91 TRP A O 1
ATOM 733 N N . 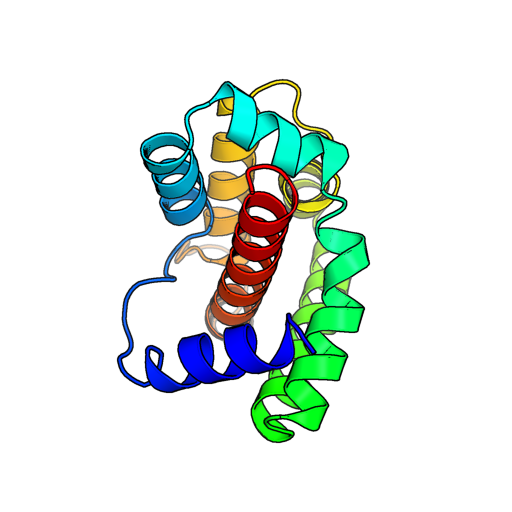ASP A 1 92 ? 5.614 6.543 -3.642 1.00 92.06 92 ASP A N 1
ATOM 734 C CA . ASP A 1 92 ? 5.144 7.013 -4.944 1.00 92.06 92 ASP A CA 1
ATOM 735 C C . ASP A 1 92 ? 5.303 5.920 -6.030 1.00 92.06 92 ASP A C 1
ATOM 737 O O . ASP A 1 92 ? 4.493 5.844 -6.954 1.00 92.06 92 ASP A O 1
ATOM 741 N N . ILE A 1 93 ? 6.310 5.049 -5.923 1.00 91.44 93 ILE A N 1
ATOM 742 C CA . ILE A 1 93 ? 6.493 3.917 -6.843 1.00 91.44 93 ILE A CA 1
ATOM 743 C C . ILE A 1 93 ? 5.452 2.826 -6.569 1.00 91.44 93 ILE A C 1
ATOM 745 O O . ILE A 1 93 ? 4.745 2.420 -7.492 1.00 91.44 93 ILE A O 1
ATOM 749 N N . VAL A 1 94 ? 5.324 2.384 -5.314 1.00 88.94 94 VAL A N 1
ATOM 750 C CA . VAL A 1 94 ? 4.495 1.216 -4.967 1.00 88.94 94 VAL A CA 1
ATOM 751 C C . VAL A 1 94 ? 2.998 1.530 -4.947 1.00 88.94 94 VAL A C 1
ATOM 753 O O . VAL A 1 94 ? 2.192 0.715 -5.378 1.00 88.94 94 VAL A O 1
ATOM 756 N N . ALA A 1 95 ? 2.590 2.699 -4.458 1.00 86.75 95 ALA A N 1
ATOM 757 C CA . ALA A 1 95 ? 1.176 3.014 -4.248 1.00 86.75 95 ALA A CA 1
ATOM 758 C C . ALA A 1 95 ? 0.582 3.933 -5.330 1.00 86.75 95 ALA A C 1
ATOM 760 O O . ALA A 1 95 ? -0.633 3.910 -5.551 1.00 86.75 95 ALA A O 1
ATOM 761 N N . ARG A 1 96 ? 1.423 4.727 -6.013 1.00 83.38 96 ARG A N 1
ATOM 762 C CA . ARG A 1 96 ? 1.004 5.675 -7.067 1.00 83.38 96 ARG A CA 1
ATOM 763 C C . ARG A 1 96 ? 1.435 5.272 -8.477 1.00 83.38 96 ARG A C 1
ATOM 765 O O . ARG A 1 96 ? 1.220 6.045 -9.406 1.00 83.38 96 ARG A O 1
ATOM 772 N N . GLY A 1 97 ? 2.034 4.093 -8.642 1.00 78.81 97 GLY A N 1
ATOM 773 C CA . GLY A 1 97 ? 2.291 3.516 -9.959 1.00 78.81 97 GLY A CA 1
ATOM 774 C C . GLY A 1 97 ? 3.383 4.205 -10.769 1.00 78.81 97 GLY A C 1
ATOM 775 O O . GLY A 1 97 ? 3.339 4.177 -11.994 1.00 78.81 97 GLY A O 1
ATOM 776 N N . LYS A 1 98 ? 4.371 4.825 -10.109 1.00 82.56 98 LYS A N 1
ATOM 777 C CA . LYS A 1 98 ? 5.507 5.468 -10.795 1.00 82.56 98 LYS A CA 1
ATOM 778 C C . LYS A 1 98 ? 6.657 4.514 -11.155 1.00 82.56 98 LYS A C 1
ATOM 780 O O . LYS A 1 98 ? 7.689 4.980 -11.624 1.00 82.56 98 LYS A O 1
ATOM 785 N N . GLY A 1 99 ? 6.523 3.212 -10.899 1.00 80.62 99 GLY A N 1
ATOM 786 C CA . GLY A 1 99 ? 7.540 2.220 -11.264 1.00 80.62 99 GLY A CA 1
ATOM 787 C C . GLY A 1 99 ? 7.526 1.906 -12.758 1.00 80.62 99 GLY A C 1
ATOM 788 O O . GLY A 1 99 ? 6.460 1.709 -13.332 1.00 80.62 99 GLY A O 1
ATOM 789 N N . GLU A 1 100 ? 8.699 1.830 -13.386 1.00 85.06 100 GLU A N 1
ATOM 790 C CA . GLU A 1 100 ? 8.837 1.510 -14.818 1.00 85.06 100 GLU A CA 1
ATOM 791 C C . GLU A 1 100 ? 8.735 0.000 -15.099 1.00 85.06 100 GLU A C 1
ATOM 793 O O . GLU A 1 100 ? 8.294 -0.407 -16.173 1.00 85.06 100 GLU A O 1
ATOM 798 N N . ASN A 1 101 ? 9.118 -0.831 -14.127 1.00 90.88 101 ASN A N 1
ATOM 799 C CA . ASN A 1 101 ? 9.124 -2.293 -14.193 1.00 90.88 101 ASN A CA 1
ATOM 800 C C . ASN A 1 101 ? 8.950 -2.905 -12.786 1.00 90.88 101 ASN A C 1
ATOM 802 O O . ASN A 1 101 ? 8.943 -2.181 -11.784 1.00 90.88 101 ASN A O 1
ATOM 806 N N . MET A 1 102 ? 8.798 -4.234 -12.691 1.00 91.94 102 MET A N 1
ATOM 807 C CA . MET A 1 102 ? 8.600 -4.886 -11.388 1.00 91.94 102 MET A CA 1
ATOM 808 C C . MET A 1 102 ? 9.844 -4.889 -10.508 1.00 91.94 102 MET A C 1
ATOM 810 O O . MET A 1 102 ? 9.694 -4.887 -9.289 1.00 91.94 102 MET A O 1
ATOM 814 N N . GLU A 1 103 ? 11.048 -4.872 -11.080 1.00 91.56 103 GLU A N 1
ATOM 815 C CA . GLU A 1 103 ? 12.283 -4.762 -10.299 1.00 91.56 103 GLU A CA 1
ATOM 816 C C . GLU A 1 103 ? 12.285 -3.472 -9.466 1.00 91.56 103 GLU A C 1
ATOM 818 O O . GLU A 1 103 ? 12.461 -3.527 -8.249 1.00 91.56 103 GLU A O 1
ATOM 823 N N . GLY A 1 104 ? 11.957 -2.332 -10.082 1.00 91.62 104 GLY A N 1
ATOM 824 C CA . GLY A 1 104 ? 11.842 -1.049 -9.389 1.00 91.62 104 GLY A CA 1
ATOM 825 C C . GLY A 1 104 ? 10.711 -1.012 -8.357 1.00 91.62 104 GLY A C 1
ATOM 826 O O . GLY A 1 104 ? 10.860 -0.397 -7.301 1.00 91.62 104 GLY A O 1
ATOM 827 N N . VAL A 1 105 ? 9.590 -1.697 -8.614 1.00 90.88 105 VAL A N 1
ATOM 828 C CA . VAL A 1 105 ? 8.500 -1.822 -7.628 1.00 90.88 105 VAL A CA 1
ATOM 829 C C . VAL A 1 105 ? 8.930 -2.677 -6.432 1.00 90.88 105 VAL A C 1
ATOM 831 O O . VAL A 1 105 ? 8.659 -2.303 -5.292 1.00 90.88 105 VAL A O 1
ATOM 834 N N . MET A 1 106 ? 9.623 -3.795 -6.663 1.00 90.50 106 MET A N 1
ATOM 835 C CA . MET A 1 106 ? 10.130 -4.666 -5.597 1.00 90.50 106 MET A CA 1
ATOM 836 C C . MET A 1 106 ? 11.224 -3.987 -4.765 1.00 90.50 106 MET A C 1
ATOM 838 O O . MET A 1 106 ? 11.195 -4.105 -3.539 1.00 90.50 106 MET A O 1
ATOM 842 N N . ASP A 1 107 ? 12.143 -3.252 -5.397 1.00 90.56 107 ASP A N 1
ATOM 843 C CA . ASP A 1 107 ? 13.154 -2.451 -4.695 1.00 90.56 107 ASP A CA 1
ATOM 844 C C . ASP A 1 107 ? 12.497 -1.376 -3.821 1.00 90.56 107 ASP A C 1
ATOM 846 O O . ASP A 1 107 ? 12.769 -1.281 -2.624 1.00 90.56 107 ASP A O 1
ATOM 850 N N . ALA A 1 108 ? 11.542 -0.624 -4.375 1.00 90.56 108 ALA A N 1
ATOM 851 C CA . ALA A 1 108 ? 10.800 0.373 -3.614 1.00 90.56 108 ALA A CA 1
ATOM 852 C C . ALA A 1 108 ? 10.019 -0.248 -2.443 1.00 90.56 108 ALA A C 1
ATOM 854 O O . ALA A 1 108 ? 10.015 0.302 -1.340 1.00 90.56 108 ALA A O 1
ATOM 855 N N . ALA A 1 109 ? 9.403 -1.416 -2.644 1.00 87.62 109 ALA A N 1
ATOM 856 C CA . ALA A 1 109 ? 8.735 -2.155 -1.578 1.00 87.62 109 ALA A CA 1
ATOM 857 C C . ALA A 1 109 ? 9.718 -2.578 -0.474 1.00 87.62 109 ALA A C 1
ATOM 859 O O . ALA A 1 109 ? 9.403 -2.435 0.707 1.00 87.62 109 ALA A O 1
ATOM 860 N N . HIS A 1 110 ? 10.919 -3.031 -0.842 1.00 88.12 110 HIS A N 1
ATOM 861 C CA . HIS A 1 110 ? 11.960 -3.394 0.117 1.00 88.12 110 HIS A CA 1
ATOM 862 C C . HIS A 1 110 ? 12.464 -2.180 0.897 1.00 88.12 110 HIS A C 1
ATOM 864 O O . HIS A 1 110 ? 12.575 -2.234 2.119 1.00 88.12 110 HIS A O 1
ATOM 870 N N . ARG A 1 111 ? 12.689 -1.053 0.220 1.00 86.88 111 ARG A N 1
ATOM 871 C CA . ARG A 1 111 ? 13.085 0.204 0.864 1.00 86.88 111 ARG A CA 1
ATOM 872 C C . ARG A 1 111 ? 12.021 0.703 1.832 1.00 86.88 111 ARG A C 1
ATOM 874 O O . ARG A 1 111 ? 12.371 1.133 2.924 1.00 86.88 111 ARG A O 1
ATOM 881 N N . LEU A 1 112 ? 10.736 0.602 1.489 1.00 85.88 112 LEU A N 1
ATOM 882 C CA . LEU A 1 112 ? 9.654 0.897 2.433 1.00 85.88 112 LEU A CA 1
ATOM 883 C C . LEU A 1 112 ? 9.675 -0.050 3.632 1.00 85.88 112 LEU A C 1
ATOM 885 O O . LEU A 1 112 ? 9.543 0.417 4.757 1.00 85.88 112 LEU A O 1
ATOM 889 N N . ASP A 1 113 ? 9.888 -1.349 3.418 1.00 81.56 113 ASP A N 1
ATOM 890 C CA . ASP A 1 113 ? 10.018 -2.301 4.523 1.00 81.56 113 ASP A CA 1
ATOM 891 C C . ASP A 1 113 ? 11.212 -1.994 5.427 1.00 81.56 113 ASP A C 1
ATOM 893 O O . ASP A 1 113 ? 11.112 -2.199 6.627 1.00 81.56 113 ASP A O 1
ATOM 897 N N . VAL A 1 114 ? 12.327 -1.490 4.901 1.00 81.00 114 VAL A N 1
ATOM 898 C CA . VAL A 1 114 ? 13.484 -1.101 5.721 1.00 81.00 114 VAL A CA 1
ATOM 899 C C . VAL A 1 114 ? 13.204 0.206 6.463 1.00 81.00 114 VAL A C 1
ATOM 901 O O . VAL A 1 114 ? 13.319 0.258 7.686 1.00 81.00 114 VAL A O 1
ATOM 904 N N . LEU A 1 115 ? 12.766 1.241 5.745 1.00 78.19 115 LEU A N 1
ATOM 905 C CA . LEU A 1 115 ? 12.541 2.584 6.290 1.00 78.19 115 LEU A CA 1
ATOM 906 C C . LEU A 1 115 ? 11.368 2.635 7.278 1.00 78.19 115 LEU A C 1
ATOM 908 O O . LEU A 1 115 ? 11.399 3.414 8.228 1.00 78.19 115 LEU A O 1
ATOM 912 N N . LEU A 1 116 ? 10.327 1.836 7.030 1.00 76.62 116 LEU A N 1
ATOM 913 C CA . LEU A 1 116 ? 9.062 1.839 7.769 1.00 76.62 116 LEU A CA 1
ATOM 914 C C . LEU A 1 116 ? 8.738 0.487 8.419 1.00 76.62 116 LEU A C 1
ATOM 916 O O . LEU A 1 116 ? 7.678 0.340 9.014 1.00 76.62 116 LEU A O 1
ATOM 920 N N . GLY A 1 117 ? 9.600 -0.517 8.327 1.00 65.31 117 GLY A N 1
ATOM 921 C CA . GLY A 1 117 ? 9.381 -1.822 8.961 1.00 65.31 117 GLY A CA 1
ATOM 922 C C . GLY A 1 117 ? 10.631 -2.435 9.593 1.00 65.31 117 GLY A C 1
ATOM 923 O O . GLY A 1 117 ? 10.505 -3.442 10.293 1.00 65.31 117 GLY A O 1
ATOM 924 N N . GLY A 1 118 ? 11.809 -1.844 9.365 1.00 60.44 118 GLY A N 1
ATOM 925 C CA . GLY A 1 118 ? 13.102 -2.387 9.756 1.00 60.44 118 GLY A CA 1
ATOM 926 C C . GLY A 1 118 ? 13.418 -2.235 11.243 1.00 60.44 118 GLY A C 1
ATOM 927 O O . GLY A 1 118 ? 12.905 -1.358 11.930 1.00 60.44 118 GLY A O 1
ATOM 928 N N . ASP A 1 119 ? 14.302 -3.112 11.722 1.00 53.38 119 ASP A N 1
ATOM 929 C CA . ASP A 1 119 ? 14.854 -3.150 13.086 1.00 53.38 119 ASP A CA 1
ATOM 930 C C . ASP A 1 119 ? 16.197 -2.373 13.191 1.00 53.38 119 ASP A C 1
ATOM 932 O O . ASP A 1 119 ? 17.011 -2.645 14.081 1.00 53.38 119 ASP A O 1
ATOM 936 N N . GLU A 1 120 ? 16.481 -1.418 12.292 1.00 49.38 120 GLU A N 1
ATOM 937 C CA . GLU A 1 120 ? 17.790 -0.752 12.273 1.00 49.38 120 GLU A CA 1
ATOM 938 C C . GLU A 1 120 ? 17.985 0.251 13.420 1.00 49.38 120 GLU A C 1
ATOM 940 O O . GLU A 1 120 ? 17.377 1.317 13.542 1.00 49.38 120 GLU A O 1
ATOM 945 N N . ARG A 1 121 ? 18.907 -0.167 14.286 1.00 49.91 121 ARG A N 1
ATOM 946 C CA . ARG A 1 121 ? 19.548 0.579 15.353 1.00 49.91 121 ARG A CA 1
ATOM 947 C C . ARG A 1 121 ? 20.415 1.657 14.721 1.00 49.91 121 ARG A C 1
ATOM 949 O O . ARG A 1 121 ? 21.510 1.348 14.289 1.00 49.91 121 ARG A O 1
ATOM 956 N N . GLU A 1 122 ? 19.940 2.891 14.704 1.00 41.81 122 GLU A N 1
ATOM 957 C CA . GLU A 1 122 ? 20.716 4.093 15.029 1.00 41.81 122 GLU A CA 1
ATOM 958 C C . GLU A 1 122 ? 19.828 5.334 14.815 1.00 41.81 122 GLU A C 1
ATOM 960 O O . GLU A 1 122 ? 19.235 5.540 13.765 1.00 41.81 122 GLU A O 1
ATOM 965 N N . LEU A 1 123 ? 19.726 6.158 15.864 1.00 43.62 123 LEU A N 1
ATOM 966 C CA . LEU A 1 123 ? 19.244 7.552 15.859 1.00 43.62 123 LEU A CA 1
ATOM 967 C C . LEU A 1 123 ? 17.739 7.898 15.872 1.00 43.62 123 LEU A C 1
ATOM 969 O O . LEU A 1 123 ? 17.421 9.081 15.765 1.00 43.62 123 LEU A O 1
ATOM 973 N N . VAL A 1 124 ? 16.809 6.987 16.183 1.00 45.06 124 VAL A N 1
ATOM 974 C CA . VAL A 1 124 ? 15.436 7.398 16.573 1.00 45.06 124 VAL A CA 1
ATOM 975 C C . VAL A 1 124 ? 14.914 6.562 17.746 1.00 45.06 124 VAL A C 1
ATOM 977 O O . VAL A 1 124 ? 15.161 5.362 17.827 1.00 45.06 124 VAL A O 1
ATOM 980 N N . SER A 1 125 ? 14.248 7.209 18.712 1.00 48.62 125 SER A N 1
ATOM 981 C CA . SER A 1 125 ? 13.824 6.603 19.988 1.00 48.62 125 SER A CA 1
ATOM 982 C C . SER A 1 125 ? 13.080 5.266 19.817 1.00 48.62 125 SER A C 1
ATOM 984 O O . SER A 1 125 ? 12.289 5.110 18.892 1.00 48.62 125 SER A O 1
ATOM 986 N N . ALA A 1 126 ? 13.241 4.324 20.754 1.00 53.66 126 ALA A N 1
ATOM 987 C CA . ALA A 1 126 ? 12.555 3.019 20.743 1.00 53.66 126 ALA A CA 1
ATOM 988 C C . ALA A 1 126 ? 11.018 3.109 20.587 1.00 53.66 126 ALA A C 1
ATOM 990 O O . ALA A 1 126 ? 10.379 2.186 20.087 1.00 53.66 126 ALA A O 1
ATOM 991 N N . ARG A 1 127 ? 10.419 4.243 20.979 1.00 56.38 127 ARG A N 1
ATOM 992 C CA . ARG A 1 127 ? 8.990 4.532 20.802 1.00 56.38 127 ARG A CA 1
ATOM 993 C C . ARG A 1 127 ? 8.600 4.711 19.331 1.00 56.38 127 ARG A C 1
ATOM 995 O O . ARG A 1 127 ? 7.515 4.287 18.953 1.00 56.38 127 ARG A O 1
ATOM 1002 N N . PHE A 1 128 ? 9.475 5.309 18.525 1.00 56.50 128 PHE A N 1
ATOM 1003 C CA . PHE A 1 128 ? 9.277 5.499 17.089 1.00 56.50 128 PHE A CA 1
ATOM 1004 C C . PHE A 1 128 ? 9.329 4.158 16.353 1.00 56.50 128 PHE A C 1
ATOM 1006 O O . PHE A 1 128 ? 8.378 3.798 15.676 1.00 56.50 128 PHE A O 1
ATOM 1013 N N . TRP A 1 129 ? 10.353 3.339 16.589 1.00 59.28 129 TRP A N 1
ATOM 1014 C CA . TRP A 1 129 ? 10.447 2.017 15.954 1.00 59.28 129 TRP A CA 1
ATOM 1015 C C . TRP A 1 129 ? 9.340 1.049 16.390 1.00 59.28 129 TRP A C 1
ATOM 1017 O O . TRP A 1 129 ? 8.784 0.321 15.568 1.00 59.28 129 TRP A O 1
ATOM 1027 N N . GLY A 1 130 ? 8.937 1.089 17.666 1.00 62.69 130 GLY A N 1
ATOM 1028 C CA . GLY A 1 130 ? 7.780 0.329 18.148 1.00 62.69 130 GLY A CA 1
ATOM 1029 C C . GLY A 1 130 ? 6.466 0.747 17.476 1.00 62.69 130 GLY A C 1
ATOM 1030 O O . GLY A 1 130 ? 5.604 -0.094 17.226 1.00 62.69 130 GLY A O 1
ATOM 1031 N N . TRP A 1 131 ? 6.326 2.030 17.145 1.00 68.69 131 TRP A N 1
ATOM 1032 C CA . TRP A 1 131 ? 5.198 2.573 16.392 1.00 68.69 131 TRP A CA 1
ATOM 1033 C C . TRP A 1 131 ? 5.243 2.132 14.923 1.00 68.69 131 TRP A C 1
ATOM 1035 O O . TRP A 1 131 ? 4.282 1.543 14.432 1.00 68.69 131 TRP A O 1
ATOM 1045 N N . VAL A 1 132 ? 6.392 2.308 14.269 1.00 64.38 132 VAL A N 1
ATOM 1046 C CA . VAL A 1 132 ? 6.640 1.984 12.856 1.00 64.38 132 VAL A CA 1
ATOM 1047 C C . VAL A 1 132 ? 6.278 0.517 12.597 1.00 64.38 132 VAL A C 1
ATOM 1049 O O . VAL A 1 132 ? 5.404 0.202 11.788 1.00 64.38 132 VAL A O 1
ATOM 1052 N N . ARG A 1 133 ? 6.807 -0.382 13.432 1.00 68.06 133 ARG A N 1
ATOM 1053 C CA . ARG A 1 133 ? 6.521 -1.821 13.389 1.00 68.06 133 ARG A CA 1
ATOM 1054 C C . ARG A 1 133 ? 5.053 -2.168 13.667 1.00 68.06 133 ARG A C 1
ATOM 1056 O O . ARG A 1 133 ? 4.534 -3.125 13.088 1.00 68.06 133 ARG A O 1
ATOM 1063 N N . LYS A 1 134 ? 4.380 -1.429 14.558 1.00 72.00 134 LYS A N 1
ATOM 1064 C CA . LYS A 1 134 ? 2.970 -1.662 14.921 1.00 72.00 134 LYS A CA 1
ATOM 1065 C C . LYS A 1 134 ? 2.022 -1.313 13.771 1.00 72.00 134 LYS A C 1
ATOM 1067 O O . LYS A 1 134 ? 1.049 -2.036 13.554 1.00 72.00 134 LYS A O 1
ATOM 1072 N N . TYR A 1 135 ? 2.290 -0.228 13.048 1.00 75.88 135 TYR A N 1
ATOM 1073 C CA . TYR A 1 135 ? 1.369 0.297 12.037 1.00 75.88 135 TYR A CA 1
ATOM 1074 C C . TYR A 1 135 ? 1.700 -0.155 10.615 1.00 75.88 135 TYR A C 1
ATOM 1076 O O . TYR A 1 135 ? 0.775 -0.395 9.837 1.00 75.88 135 TYR A O 1
ATOM 1084 N N . TRP A 1 136 ? 2.974 -0.383 10.289 1.00 81.12 136 TRP A N 1
ATOM 1085 C CA . TRP A 1 136 ? 3.385 -0.793 8.946 1.00 81.12 136 TRP A CA 1
ATOM 1086 C C . TRP A 1 136 ? 2.710 -2.079 8.482 1.00 81.12 136 TRP A C 1
ATOM 1088 O O . TRP A 1 136 ? 2.146 -2.124 7.394 1.00 81.12 136 TRP A O 1
ATOM 1098 N N . LYS A 1 137 ? 2.628 -3.094 9.348 1.00 81.00 137 LYS A N 1
ATOM 1099 C CA . LYS A 1 137 ? 1.944 -4.356 9.020 1.00 81.00 137 LYS A CA 1
ATOM 1100 C C . LYS A 1 137 ? 0.477 -4.163 8.626 1.00 81.00 137 LYS A C 1
ATOM 1102 O O . LYS A 1 137 ? -0.014 -4.848 7.731 1.00 81.00 137 LYS A O 1
ATOM 1107 N N . LYS A 1 138 ? -0.226 -3.217 9.260 1.00 82.06 138 LYS A N 1
ATOM 1108 C CA . LYS A 1 138 ? -1.618 -2.889 8.909 1.00 82.06 138 LYS A CA 1
ATOM 1109 C C . LYS A 1 138 ? -1.703 -2.243 7.525 1.00 82.06 138 LYS A C 1
ATOM 1111 O O . LYS A 1 138 ? -2.598 -2.583 6.754 1.00 82.06 138 LYS A O 1
ATOM 1116 N N . ILE A 1 139 ? -0.753 -1.370 7.192 1.00 84.38 139 ILE A N 1
ATOM 1117 C CA . ILE A 1 139 ? -0.657 -0.743 5.868 1.00 84.38 139 ILE A CA 1
ATOM 1118 C C . ILE A 1 139 ? -0.337 -1.776 4.788 1.00 84.38 139 ILE A C 1
ATOM 1120 O O . ILE A 1 139 ? -1.033 -1.830 3.775 1.00 84.38 139 ILE A O 1
ATOM 1124 N N . VAL A 1 140 ? 0.655 -2.637 5.022 1.00 84.56 140 VAL A N 1
ATOM 1125 C CA . VAL A 1 140 ? 1.017 -3.725 4.103 1.00 84.56 140 VAL A CA 1
ATOM 1126 C C . VAL A 1 140 ? -0.192 -4.622 3.834 1.00 84.56 140 VAL A C 1
ATOM 1128 O O . VAL A 1 140 ? -0.529 -4.864 2.675 1.00 84.56 140 VAL A O 1
ATOM 1131 N N . LYS A 1 141 ? -0.914 -5.030 4.888 1.00 84.00 141 LYS A N 1
ATOM 1132 C CA . LYS A 1 141 ? -2.158 -5.806 4.765 1.00 84.00 141 LYS A CA 1
ATOM 1133 C C . LYS A 1 141 ? -3.188 -5.096 3.875 1.00 84.00 141 LYS A C 1
ATOM 1135 O O . LYS A 1 141 ? -3.741 -5.722 2.972 1.00 84.00 141 LYS A O 1
ATOM 1140 N N . ALA A 1 142 ? -3.434 -3.804 4.102 1.00 84.56 142 ALA A N 1
ATOM 1141 C CA . ALA A 1 142 ? -4.397 -3.029 3.317 1.00 84.56 142 ALA A CA 1
ATOM 1142 C C . ALA A 1 142 ? -4.022 -2.972 1.825 1.00 84.56 142 ALA A C 1
ATOM 1144 O O . ALA A 1 142 ? -4.865 -3.239 0.966 1.00 84.56 142 ALA A O 1
ATOM 1145 N N . ILE A 1 143 ? -2.752 -2.697 1.513 1.00 85.75 143 ILE A N 1
ATOM 1146 C CA . ILE A 1 143 ? -2.250 -2.631 0.132 1.00 85.75 143 ILE A CA 1
ATOM 1147 C C . ILE A 1 143 ? -2.459 -3.960 -0.590 1.00 85.75 143 ILE A C 1
ATOM 1149 O O . ILE A 1 143 ? -2.991 -3.978 -1.697 1.00 85.75 143 ILE A O 1
ATOM 1153 N N . ILE A 1 144 ? -2.097 -5.079 0.036 1.00 85.69 144 ILE A N 1
ATOM 1154 C CA . ILE A 1 144 ? -2.192 -6.401 -0.597 1.00 85.69 144 ILE A CA 1
ATOM 1155 C C . ILE A 1 144 ? -3.641 -6.766 -0.900 1.00 85.69 144 ILE A C 1
ATOM 1157 O O . ILE A 1 144 ? -3.929 -7.302 -1.972 1.00 85.69 144 ILE A O 1
ATOM 1161 N N . ILE A 1 145 ? -4.564 -6.459 0.014 1.00 83.62 145 ILE A N 1
ATOM 1162 C CA . ILE A 1 145 ? -5.991 -6.718 -0.197 1.00 83.62 145 ILE A CA 1
ATOM 1163 C C . ILE A 1 145 ? -6.511 -5.903 -1.384 1.00 83.62 145 ILE A C 1
ATOM 1165 O O . ILE A 1 145 ? -7.188 -6.460 -2.252 1.00 83.62 145 ILE A O 1
ATOM 1169 N N . ILE A 1 146 ? -6.147 -4.621 -1.468 1.00 86.06 146 ILE A N 1
ATOM 1170 C CA . ILE A 1 146 ? -6.508 -3.753 -2.597 1.00 86.06 146 ILE A CA 1
ATOM 1171 C C . ILE A 1 146 ? -5.933 -4.305 -3.906 1.00 86.06 146 ILE A C 1
ATOM 1173 O O . ILE A 1 146 ? -6.671 -4.476 -4.876 1.00 86.06 146 ILE A O 1
ATOM 1177 N N . VAL A 1 147 ? -4.642 -4.639 -3.929 1.00 85.19 147 VAL A N 1
ATOM 1178 C CA . VAL A 1 147 ? -3.946 -5.167 -5.111 1.00 85.19 147 VAL A CA 1
ATOM 1179 C C . VAL A 1 147 ? -4.587 -6.470 -5.592 1.00 85.19 147 VAL A C 1
ATOM 1181 O O . VAL A 1 147 ? -4.981 -6.573 -6.755 1.00 85.19 147 VAL A O 1
ATOM 1184 N N . ARG A 1 148 ? -4.806 -7.439 -4.696 1.00 85.25 148 ARG A N 1
ATOM 1185 C CA . ARG A 1 148 ? -5.483 -8.706 -5.026 1.00 85.25 148 ARG A CA 1
ATOM 1186 C C . ARG A 1 148 ? -6.925 -8.492 -5.499 1.00 85.25 148 ARG A C 1
ATOM 1188 O O . ARG A 1 148 ? -7.400 -9.226 -6.367 1.00 85.25 148 ARG A O 1
ATOM 1195 N N . ALA A 1 149 ? -7.636 -7.498 -4.966 1.00 82.88 149 ALA A N 1
ATOM 1196 C CA . ALA A 1 149 ? -8.975 -7.150 -5.441 1.00 82.88 149 ALA A CA 1
ATOM 1197 C C . ALA A 1 149 ? -8.956 -6.583 -6.873 1.00 82.88 149 ALA A C 1
ATOM 1199 O O . ALA A 1 149 ? -9.844 -6.914 -7.663 1.00 82.88 149 ALA A O 1
ATOM 1200 N N . ILE A 1 150 ? -7.940 -5.788 -7.228 1.00 86.12 150 ILE A N 1
ATOM 1201 C CA . ILE A 1 150 ? -7.753 -5.267 -8.591 1.00 86.12 150 ILE A CA 1
ATOM 1202 C C . ILE A 1 150 ? -7.475 -6.415 -9.564 1.00 86.12 150 ILE A C 1
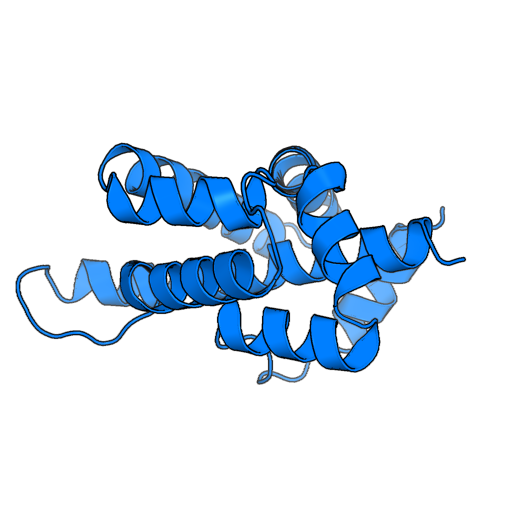ATOM 1204 O O . ILE A 1 150 ? -8.180 -6.523 -10.569 1.00 86.12 150 ILE A O 1
ATOM 1208 N N . PHE A 1 151 ? -6.546 -7.321 -9.236 1.00 84.50 151 PHE A N 1
ATOM 1209 C CA . PHE A 1 151 ? -6.277 -8.513 -10.053 1.00 84.50 151 PHE A CA 1
ATOM 1210 C C . PHE A 1 151 ? -7.560 -9.299 -10.351 1.00 84.50 151 PHE A C 1
ATOM 1212 O O . PHE A 1 151 ? -7.897 -9.543 -11.510 1.00 84.50 151 PHE A O 1
ATOM 1219 N N . LYS A 1 152 ? -8.354 -9.603 -9.316 1.00 84.50 152 LYS A N 1
ATOM 1220 C CA . LYS A 1 152 ? -9.644 -10.299 -9.470 1.00 84.50 152 LYS A CA 1
ATOM 1221 C C . LYS A 1 152 ? -10.660 -9.543 -10.327 1.00 84.50 152 LYS A C 1
ATOM 1223 O O . LYS A 1 152 ? -11.618 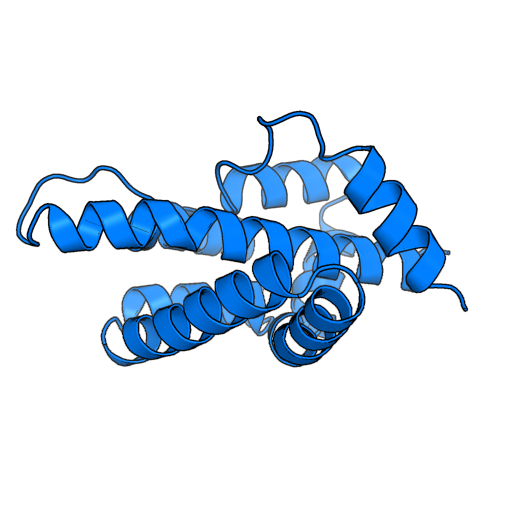-10.159 -10.789 1.00 84.50 152 LYS A O 1
ATOM 1228 N N . SER A 1 153 ? -10.528 -8.226 -10.467 1.00 83.00 153 SER A N 1
ATOM 1229 C CA . SER A 1 153 ? -11.429 -7.413 -11.281 1.00 83.00 153 SER A CA 1
ATOM 1230 C C . SER A 1 153 ? -11.005 -7.340 -12.744 1.00 83.00 153 SER A C 1
ATOM 1232 O O . SER A 1 153 ? -11.875 -7.137 -13.586 1.00 83.00 153 SER A O 1
ATOM 1234 N N . TRP A 1 154 ? -9.709 -7.425 -13.042 1.00 84.12 154 TRP A N 1
ATOM 1235 C CA . TRP A 1 154 ? -9.179 -7.246 -14.399 1.00 84.12 154 TRP A CA 1
ATOM 1236 C C . TRP A 1 154 ? -8.997 -8.547 -15.162 1.00 84.12 154 TRP A C 1
ATOM 1238 O O . TRP A 1 154 ? -9.149 -8.554 -16.378 1.00 84.12 154 TRP A O 1
ATOM 1248 N N . PHE A 1 155 ? -8.696 -9.632 -14.457 1.00 76.50 155 PHE A N 1
ATOM 1249 C CA . PHE A 1 155 ? -8.358 -10.921 -15.062 1.00 76.50 155 PHE A CA 1
ATOM 1250 C C . PHE A 1 155 ? -9.455 -11.967 -14.824 1.00 76.50 155 PHE A C 1
ATOM 1252 O O . PHE A 1 155 ? -9.179 -13.152 -14.659 1.00 76.50 155 PHE A O 1
ATOM 1259 N N . LYS A 1 156 ? -10.705 -11.497 -14.750 1.00 59.28 156 LYS A N 1
ATOM 1260 C CA . LYS A 1 156 ? -11.910 -12.315 -14.595 1.00 59.28 156 LYS A CA 1
ATOM 1261 C C . LYS A 1 156 ? -12.590 -12.597 -15.923 1.00 59.28 156 LYS A C 1
ATOM 1263 O O . LYS A 1 156 ? -12.615 -11.674 -16.763 1.00 59.28 156 LYS A O 1
#

Radius of gyration: 15.24 Å; chains: 1; bounding box: 44×31×38 Å

Sequence (156 aa):
MKILALLLSITLAFGQDTEYQSLAACTRDLVGEYGERDSIKVFQEGKIEERIPSYIDELYYTNKTEGEETKQAYSELQNELTMNKEAKAAWDIVARGKGENMEGVMDAAHRLDVLLGGDERELVSARFWGWVRKYWKKIVKAIIIIVRAIFKSWFK

Foldseek 3Di:
DPVVVVVVVVVVVPPDDDDLQFLLVLLVVCCVVPNFVLSLCCQQVVLLQVCLVVLLVVCCVVPVVLSVLLVVLVVVVVVVLVVDVLLVVLCCVRNVSPDPGSVSVSVSRVSNCCVQPNPDDDDDDPVRNVSSNVRVSSVSVSSSSSSVVSCVVPVD

Organism: Folsomia candida (NCBI:txid158441)

Secondary structure (DSSP, 8-state):
--HHHHHHHHHHHTTS--S-S-HHHHHHHHHHHH-HHHHHHHHHHS-HHHHHHHHHHHHHHH-HHHHHHHHHHHHHHHHHHHH-HHHHHHHHHHTT---SSHHHHHHHHHHHHHHHH----SSS-HHHHHHHHHHHHHHHHHHHHHHHHHHHHH--